Protein AF-A0A4U2ZQP0-F1 (afdb_monomer)

Foldseek 3Di:
DDPVVVVVCVVCVVVVVCCLLVVLLVVLLVVCVVPVDDLVVSLCSQLVSNLVVLVCCLVPVQCPDQANVNDPVNDDPPCPPPCVSNCSVVSVVVSVVCSVVSSVSSSVSSVNSNPD

Radius of gyration: 17.76 Å; Cα contacts (8 Å, |Δi|>4): 89; chains: 1; bounding box: 40×21×49 Å

Structure (mmCIF, N/CA/C/O backbone):
data_AF-A0A4U2ZQP0-F1
#
_entry.id   AF-A0A4U2ZQP0-F1
#
loop_
_atom_site.group_PDB
_atom_site.id
_atom_site.type_symbol
_atom_site.label_atom_id
_atom_site.label_alt_id
_atom_site.label_comp_id
_atom_site.label_asym_id
_atom_site.label_entity_id
_atom_site.label_seq_id
_atom_site.pdbx_PDB_ins_code
_atom_site.Cartn_x
_atom_site.Cartn_y
_atom_site.Cartn_z
_atom_site.occupancy
_atom_site.B_iso_or_equiv
_atom_site.auth_seq_id
_atom_site.auth_comp_id
_atom_site.auth_asym_id
_atom_site.auth_atom_id
_atom_site.pdbx_PDB_model_num
ATOM 1 N N . LYS A 1 1 ? 2.374 1.293 24.491 1.00 74.50 1 LYS A N 1
ATOM 2 C CA . 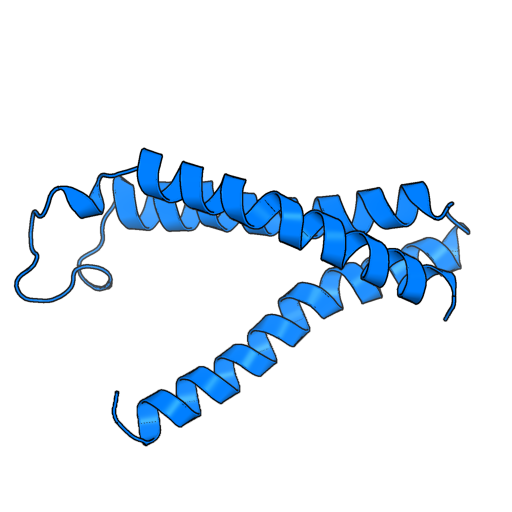LYS A 1 1 ? 3.010 0.094 23.900 1.00 74.50 1 LYS A CA 1
ATOM 3 C C . LYS A 1 1 ? 4.184 -0.347 24.763 1.00 74.50 1 LYS A C 1
ATOM 5 O O . LYS A 1 1 ? 5.067 0.479 25.003 1.00 74.50 1 LYS A O 1
ATOM 10 N N . SER A 1 2 ? 4.190 -1.594 25.226 1.00 92.69 2 SER A N 1
ATOM 11 C CA . SER A 1 2 ? 5.317 -2.206 25.937 1.00 92.69 2 SER A CA 1
ATOM 12 C C . SER A 1 2 ? 6.561 -2.287 25.038 1.00 92.69 2 SER A C 1
ATOM 14 O O . SER A 1 2 ? 6.477 -2.144 23.815 1.00 92.69 2 SER A O 1
ATOM 16 N N . ILE A 1 3 ? 7.739 -2.519 25.626 1.00 93.94 3 ILE A N 1
ATOM 17 C CA . ILE A 1 3 ? 8.982 -2.718 24.857 1.00 93.94 3 ILE A CA 1
ATOM 18 C C . ILE A 1 3 ? 8.832 -3.902 2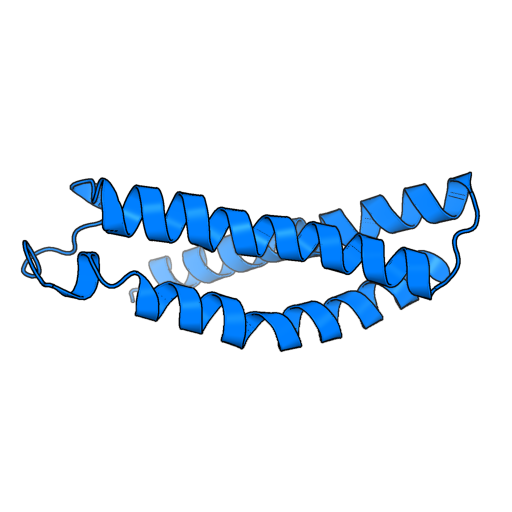3.888 1.00 93.94 3 ILE A C 1
ATOM 20 O O . ILE A 1 3 ? 9.304 -3.830 22.753 1.00 93.94 3 ILE A O 1
ATOM 24 N N . ASN A 1 4 ? 8.135 -4.960 24.308 1.00 94.19 4 ASN A N 1
ATOM 25 C CA . ASN A 1 4 ? 7.941 -6.156 23.495 1.00 94.19 4 ASN A CA 1
ATOM 26 C C . ASN A 1 4 ? 7.034 -5.887 22.283 1.00 94.19 4 ASN A C 1
ATOM 28 O O . ASN A 1 4 ? 7.386 -6.243 21.163 1.00 94.19 4 ASN A O 1
ATOM 32 N N . GLU A 1 5 ? 5.932 -5.157 22.478 1.00 91.50 5 GLU A N 1
ATOM 33 C CA . GLU A 1 5 ? 5.024 -4.758 21.390 1.00 91.50 5 GLU A CA 1
ATOM 34 C C . GLU A 1 5 ? 5.718 -3.864 20.355 1.00 91.50 5 GLU A C 1
ATOM 36 O O . GLU A 1 5 ? 5.464 -3.977 19.155 1.00 91.50 5 GLU A O 1
ATOM 41 N N . LYS A 1 6 ? 6.617 -2.973 20.801 1.00 92.69 6 LYS A N 1
ATOM 42 C CA . LYS A 1 6 ? 7.413 -2.128 19.897 1.00 92.69 6 LYS A CA 1
ATOM 43 C C . LYS A 1 6 ? 8.349 -2.971 19.031 1.00 92.69 6 LYS A C 1
ATOM 45 O O . LYS A 1 6 ? 8.376 -2.774 17.820 1.00 92.69 6 LYS A O 1
ATOM 50 N N . LYS A 1 7 ? 9.068 -3.926 19.635 1.00 93.06 7 LYS A N 1
ATOM 51 C CA . LYS A 1 7 ? 9.953 -4.853 18.908 1.00 93.06 7 LYS A CA 1
ATOM 52 C C . LYS A 1 7 ? 9.175 -5.699 17.899 1.00 93.06 7 LYS A C 1
ATOM 54 O O . LYS A 1 7 ? 9.584 -5.792 16.749 1.00 93.06 7 LYS A O 1
ATOM 59 N N . GLN A 1 8 ? 8.030 -6.251 18.299 1.00 93.31 8 GLN A N 1
ATOM 60 C CA . GLN A 1 8 ? 7.166 -7.020 17.400 1.00 93.31 8 GLN A CA 1
ATOM 61 C C . GLN A 1 8 ? 6.669 -6.168 16.230 1.00 93.31 8 GLN A C 1
ATOM 63 O O . GLN A 1 8 ? 6.843 -6.564 15.082 1.00 93.31 8 GLN A O 1
ATOM 68 N N . THR A 1 9 ? 6.130 -4.974 16.503 1.00 93.25 9 THR A N 1
ATOM 69 C CA . THR A 1 9 ? 5.675 -4.048 15.448 1.00 93.25 9 THR A CA 1
ATOM 70 C C . THR A 1 9 ? 6.799 -3.759 14.452 1.00 93.25 9 THR A C 1
ATOM 72 O O . THR A 1 9 ? 6.566 -3.748 13.248 1.00 93.25 9 THR A O 1
ATOM 75 N N . PHE A 1 10 ? 8.024 -3.559 14.944 1.00 94.19 10 PHE A N 1
ATOM 76 C CA . PHE A 1 10 ? 9.187 -3.299 14.103 1.00 94.19 10 PHE A CA 1
ATOM 77 C C . PHE A 1 10 ? 9.539 -4.490 13.201 1.00 94.19 10 PHE A C 1
ATOM 79 O O . PHE A 1 10 ? 9.650 -4.320 11.989 1.00 94.19 10 PHE A O 1
ATOM 86 N N . TYR A 1 11 ? 9.660 -5.699 13.759 1.00 94.62 11 TYR A N 1
ATOM 87 C CA . TYR A 1 11 ? 10.008 -6.889 12.974 1.00 94.62 11 TYR A CA 1
ATOM 88 C C . TYR A 1 11 ? 8.938 -7.244 11.941 1.00 94.62 11 TYR A C 1
ATOM 90 O O . TYR A 1 11 ? 9.264 -7.460 10.774 1.00 94.62 11 TYR A O 1
ATOM 98 N N . PHE A 1 12 ? 7.664 -7.248 12.344 1.00 94.94 12 PHE A N 1
ATOM 99 C CA . PHE A 1 12 ? 6.565 -7.492 11.412 1.00 94.94 12 PHE A CA 1
ATOM 100 C C . PHE A 1 12 ? 6.490 -6.408 10.343 1.00 94.94 12 PHE A C 1
ATOM 102 O O . PHE A 1 12 ? 6.307 -6.731 9.174 1.00 94.94 12 PHE A O 1
ATOM 109 N N . GLY A 1 13 ? 6.701 -5.144 10.718 1.00 94.69 13 GLY A N 1
ATOM 110 C CA . GLY A 1 13 ? 6.737 -4.029 9.780 1.00 94.69 13 GLY A CA 1
ATOM 111 C C . GLY A 1 13 ? 7.813 -4.200 8.710 1.00 94.69 13 GLY A C 1
ATOM 112 O O . GLY A 1 13 ? 7.524 -3.993 7.536 1.00 94.69 13 GLY A O 1
ATOM 113 N N . ILE A 1 14 ? 9.027 -4.622 9.075 1.00 96.56 14 ILE A N 1
ATOM 114 C CA . ILE A 1 14 ? 10.099 -4.871 8.097 1.00 96.56 14 ILE A CA 1
ATOM 115 C C . ILE A 1 14 ? 9.699 -5.977 7.121 1.00 96.56 14 ILE A C 1
ATOM 117 O O . ILE A 1 14 ? 9.739 -5.760 5.913 1.00 96.56 14 ILE A O 1
ATOM 121 N N . ILE A 1 15 ? 9.292 -7.141 7.633 1.00 97.19 15 ILE A N 1
ATOM 122 C CA . ILE A 1 15 ? 8.941 -8.297 6.795 1.00 97.19 15 IL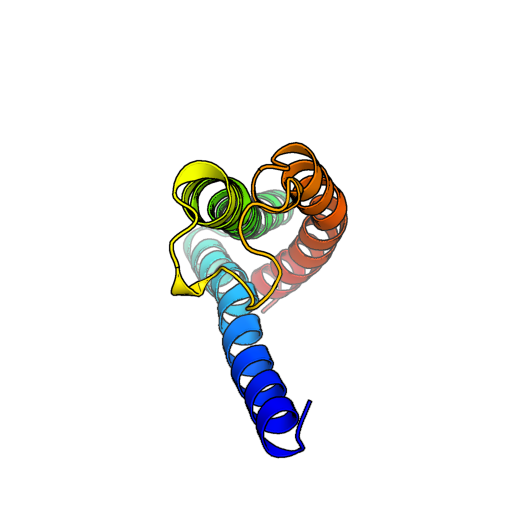E A CA 1
ATOM 123 C C . ILE A 1 15 ? 7.785 -7.940 5.856 1.00 97.19 15 ILE A C 1
ATOM 125 O O . ILE A 1 15 ? 7.851 -8.199 4.656 1.00 97.19 15 ILE A O 1
ATOM 129 N N . TYR A 1 16 ? 6.756 -7.288 6.393 1.00 95.56 16 TYR A N 1
ATOM 130 C CA . TYR A 1 16 ? 5.612 -6.818 5.627 1.00 95.56 16 TYR A CA 1
ATOM 131 C C . TYR A 1 16 ? 6.023 -5.864 4.498 1.00 95.56 16 TYR A C 1
ATOM 133 O O . TYR A 1 16 ? 5.626 -6.078 3.357 1.00 95.56 16 TYR A O 1
ATOM 141 N N . ASN A 1 17 ? 6.854 -4.853 4.778 1.00 95.50 17 ASN A N 1
ATOM 142 C CA . ASN A 1 17 ? 7.278 -3.889 3.757 1.00 95.50 17 ASN A CA 1
ATOM 143 C C . ASN A 1 17 ? 8.194 -4.519 2.696 1.00 95.50 17 ASN A C 1
ATOM 145 O O . ASN A 1 17 ? 8.102 -4.152 1.525 1.00 95.50 17 ASN A O 1
ATOM 149 N N . ILE A 1 18 ? 9.035 -5.491 3.074 1.00 97.38 18 ILE A N 1
ATOM 150 C CA . ILE A 1 18 ? 9.831 -6.271 2.114 1.00 97.38 18 ILE A CA 1
ATOM 151 C C . ILE A 1 18 ? 8.909 -7.007 1.144 1.00 97.38 18 ILE A C 1
ATOM 153 O O . ILE A 1 18 ? 9.143 -6.968 -0.057 1.00 97.38 18 ILE A O 1
ATOM 157 N N . ILE A 1 19 ? 7.847 -7.648 1.633 1.00 96.75 19 ILE A N 1
ATOM 158 C CA . ILE A 1 19 ? 6.896 -8.351 0.765 1.00 96.75 19 ILE A CA 1
ATOM 159 C C . ILE A 1 19 ? 6.111 -7.348 -0.088 1.00 96.75 19 ILE A C 1
ATOM 161 O O . ILE A 1 19 ? 6.016 -7.527 -1.303 1.00 96.75 19 ILE A O 1
ATOM 165 N N . LEU A 1 20 ? 5.596 -6.279 0.526 1.00 96.56 20 LEU A N 1
ATOM 166 C CA . LEU A 1 20 ? 4.760 -5.274 -0.131 1.00 96.56 20 LEU A CA 1
ATOM 167 C C . LEU A 1 20 ? 5.470 -4.600 -1.310 1.00 96.56 20 LEU A C 1
ATOM 169 O O . LEU A 1 20 ? 4.867 -4.452 -2.369 1.00 96.56 20 LEU A O 1
ATOM 173 N N . PHE A 1 21 ? 6.739 -4.214 -1.150 1.00 97.69 21 PHE A N 1
ATOM 174 C CA . PHE A 1 21 ? 7.492 -3.517 -2.200 1.00 97.69 21 PHE A CA 1
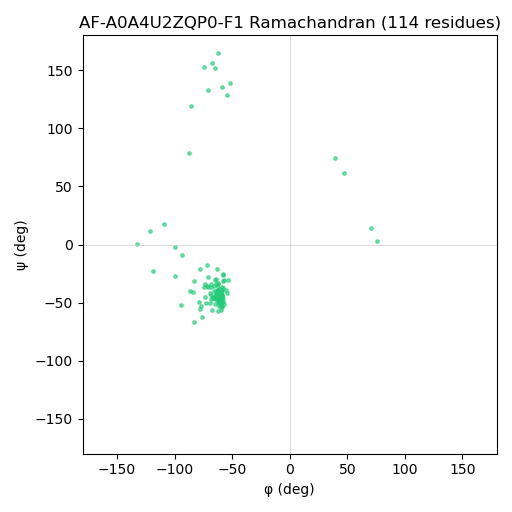ATOM 175 C C . PHE A 1 21 ? 8.422 -4.432 -3.001 1.00 97.69 21 PHE A C 1
ATOM 177 O O . PHE A 1 21 ? 8.676 -4.176 -4.176 1.00 97.69 21 PHE A O 1
ATOM 184 N N . GLY A 1 22 ? 8.892 -5.530 -2.410 1.00 98.00 22 GLY A N 1
ATOM 185 C CA . GLY A 1 22 ? 9.698 -6.530 -3.107 1.00 98.00 22 GLY A CA 1
ATOM 186 C C . GLY A 1 22 ? 8.899 -7.294 -4.159 1.00 98.00 22 GLY A C 1
ATOM 187 O O . GLY A 1 22 ? 9.422 -7.557 -5.236 1.00 98.00 22 GLY A O 1
ATOM 188 N N . THR A 1 23 ? 7.619 -7.586 -3.906 1.00 98.19 23 THR A N 1
ATOM 189 C CA . THR A 1 23 ? 6.749 -8.277 -4.876 1.00 98.19 23 THR A CA 1
ATOM 190 C C . THR A 1 23 ? 6.605 -7.511 -6.200 1.00 98.19 23 THR A C 1
ATOM 192 O O . THR A 1 23 ? 6.941 -8.082 -7.241 1.00 98.19 23 THR A O 1
ATOM 195 N N . PRO A 1 24 ? 6.156 -6.237 -6.226 1.00 98.25 24 PRO A N 1
ATOM 196 C CA . PRO A 1 24 ? 6.075 -5.474 -7.471 1.00 98.25 24 PRO A CA 1
ATOM 197 C C . PRO A 1 24 ? 7.441 -5.270 -8.130 1.00 98.25 24 PRO A C 1
ATOM 199 O O . PRO A 1 24 ? 7.515 -5.300 -9.358 1.00 98.25 24 PRO A O 1
ATOM 202 N N . LEU A 1 25 ? 8.517 -5.116 -7.349 1.00 98.56 25 LEU A N 1
ATOM 203 C CA . LEU A 1 25 ? 9.876 -4.990 -7.878 1.00 98.56 25 LEU A CA 1
ATOM 204 C C . LEU A 1 25 ? 10.307 -6.248 -8.642 1.00 98.56 25 LEU A C 1
ATOM 206 O O . LEU A 1 25 ? 10.621 -6.170 -9.826 1.00 98.56 25 LEU A O 1
ATOM 210 N N . VAL A 1 26 ? 10.277 -7.409 -7.982 1.00 98.44 26 VAL A N 1
ATOM 211 C CA . VAL A 1 26 ? 10.707 -8.690 -8.562 1.00 98.44 26 VAL A CA 1
ATOM 212 C C . VAL A 1 26 ? 9.810 -9.088 -9.733 1.00 98.44 26 VAL A C 1
ATOM 214 O O . VAL A 1 26 ? 10.311 -9.501 -10.774 1.00 98.44 26 VAL A O 1
ATOM 217 N N . SER A 1 27 ? 8.493 -8.915 -9.597 1.00 98.19 27 SER A N 1
ATOM 218 C CA . SER A 1 27 ? 7.538 -9.222 -10.667 1.00 98.19 27 SER A CA 1
ATOM 219 C C . SER A 1 27 ? 7.813 -8.395 -11.930 1.00 98.19 27 SER A C 1
ATOM 221 O O . SER A 1 27 ? 7.888 -8.933 -13.034 1.00 98.19 27 SER A O 1
ATOM 223 N N . THR A 1 28 ? 8.044 -7.088 -11.771 1.00 98.44 28 THR A N 1
ATOM 224 C CA . THR A 1 28 ? 8.331 -6.184 -12.898 1.00 98.44 28 THR A CA 1
ATOM 225 C C . THR A 1 28 ? 9.710 -6.431 -13.500 1.00 98.44 28 THR A C 1
ATOM 227 O O . THR A 1 28 ? 9.853 -6.378 -14.718 1.00 98.44 28 THR A O 1
ATOM 230 N N . TYR A 1 29 ? 10.708 -6.750 -12.675 1.00 98.38 29 TYR A N 1
ATOM 231 C CA . TYR A 1 29 ? 12.045 -7.135 -13.128 1.00 98.38 29 TYR A CA 1
ATOM 232 C C . TYR A 1 29 ? 11.996 -8.374 -14.035 1.00 98.38 29 TYR A C 1
ATOM 234 O O . TYR A 1 29 ? 12.509 -8.350 -15.153 1.00 98.38 29 TYR A O 1
ATOM 242 N N . ILE A 1 30 ? 11.298 -9.430 -13.600 1.00 98.06 30 ILE A N 1
ATOM 243 C CA . ILE A 1 30 ? 11.111 -10.651 -14.400 1.00 98.06 30 ILE A CA 1
ATOM 244 C C . ILE A 1 30 ? 10.392 -10.326 -15.718 1.00 98.06 30 ILE A C 1
ATOM 246 O O . ILE A 1 30 ? 10.813 -10.781 -16.782 1.00 98.06 30 ILE A O 1
ATOM 250 N N . LEU A 1 31 ? 9.337 -9.504 -15.666 1.00 97.44 31 LEU A N 1
ATOM 251 C CA . LEU A 1 31 ? 8.601 -9.074 -16.856 1.00 97.44 31 LEU A CA 1
ATOM 252 C C . LEU A 1 31 ? 9.500 -8.312 -17.846 1.00 97.44 31 LEU A C 1
ATOM 254 O O . LEU A 1 31 ? 9.470 -8.586 -19.048 1.00 97.44 31 LEU A O 1
ATOM 258 N N . HIS A 1 32 ? 10.336 -7.394 -17.354 1.00 97.31 32 HIS A N 1
ATOM 259 C CA . HIS A 1 32 ? 11.268 -6.637 -18.186 1.00 97.31 32 HIS A CA 1
ATOM 260 C C . HIS A 1 32 ? 12.346 -7.536 -18.808 1.00 97.31 32 HIS A C 1
ATOM 262 O O . HIS A 1 32 ? 12.638 -7.395 -19.995 1.00 97.31 32 HIS A O 1
ATOM 268 N N . HIS A 1 33 ? 12.879 -8.509 -18.069 1.00 95.25 33 HIS A N 1
ATOM 269 C CA . HIS A 1 33 ? 13.883 -9.437 -18.598 1.00 95.25 33 HIS A CA 1
ATOM 270 C C . HIS A 1 33 ? 13.367 -10.347 -19.716 1.00 95.25 33 HIS A C 1
ATOM 272 O O . HIS A 1 33 ? 14.139 -10.715 -20.600 1.00 95.25 33 HIS A O 1
ATOM 278 N N . HIS A 1 34 ? 12.080 -10.700 -19.706 1.00 94.00 34 HIS A N 1
ATOM 279 C CA . HIS A 1 34 ? 11.493 -11.546 -20.747 1.00 94.00 34 HIS A CA 1
ATOM 280 C C . HIS A 1 34 ? 11.077 -10.780 -22.008 1.00 94.00 34 HIS A C 1
ATOM 282 O O . HIS A 1 34 ? 11.118 -11.353 -23.095 1.00 94.00 34 HIS A O 1
ATOM 288 N N . GLY A 1 35 ? 10.663 -9.515 -21.884 1.00 90.44 35 GLY A N 1
ATOM 289 C CA . GLY A 1 35 ? 10.024 -8.785 -22.988 1.00 90.44 35 GLY A CA 1
ATOM 290 C C . GLY A 1 35 ? 10.548 -7.380 -23.266 1.00 90.44 35 GLY A C 1
ATOM 291 O O . GLY A 1 35 ? 10.025 -6.742 -24.171 1.00 90.44 35 GLY A O 1
ATOM 292 N N . LYS A 1 36 ? 11.544 -6.891 -22.510 1.00 92.44 36 LYS A N 1
ATOM 293 C CA . LYS A 1 36 ? 12.017 -5.493 -22.503 1.00 92.44 36 LYS A CA 1
ATOM 294 C C . LYS A 1 36 ? 10.871 -4.485 -22.611 1.00 92.44 36 LYS A C 1
ATOM 296 O O . LYS A 1 36 ? 10.662 -3.857 -23.644 1.00 92.44 36 LYS A O 1
ATOM 301 N N . ILE A 1 37 ? 10.151 -4.322 -21.508 1.00 96.56 37 ILE A N 1
ATOM 302 C CA . ILE A 1 37 ? 9.064 -3.344 -21.397 1.00 96.56 37 ILE A CA 1
ATOM 303 C C . ILE A 1 37 ? 9.600 -1.912 -21.279 1.00 96.56 37 ILE A C 1
ATOM 305 O O . ILE A 1 37 ? 10.690 -1.684 -20.746 1.00 96.56 37 ILE A O 1
ATOM 309 N N . LEU A 1 38 ? 8.813 -0.940 -21.728 1.00 97.56 38 LEU A N 1
ATOM 310 C CA . LEU A 1 38 ? 9.096 0.482 -21.550 1.00 97.56 38 LEU A CA 1
ATOM 311 C C . LEU A 1 38 ? 8.999 0.880 -20.069 1.00 97.56 38 LEU A C 1
ATOM 313 O O . LEU A 1 38 ? 8.260 0.280 -19.289 1.00 97.56 38 LEU A O 1
ATOM 317 N N . TYR A 1 39 ? 9.674 1.967 -19.684 1.00 97.94 39 TYR A N 1
ATOM 318 C CA . TYR A 1 39 ? 9.607 2.493 -18.313 1.00 97.94 39 TYR A CA 1
ATOM 319 C C . TYR A 1 39 ? 8.167 2.792 -17.861 1.00 97.94 39 TYR A C 1
ATOM 321 O O . TYR A 1 39 ? 7.794 2.496 -16.728 1.00 97.94 39 TYR A O 1
ATOM 329 N N . ILE A 1 40 ? 7.333 3.336 -18.756 1.00 98.38 40 ILE A N 1
ATOM 330 C CA . ILE A 1 40 ? 5.928 3.624 -18.442 1.00 98.38 40 ILE A CA 1
ATOM 331 C C . ILE A 1 40 ? 5.119 2.344 -18.189 1.00 98.38 40 ILE A C 1
ATOM 333 O O . ILE A 1 40 ? 4.269 2.327 -17.305 1.00 98.38 40 ILE A O 1
ATOM 337 N N . GLU A 1 41 ? 5.411 1.258 -18.906 1.00 98.31 41 GLU A N 1
ATOM 338 C CA . GLU A 1 41 ? 4.765 -0.042 -18.699 1.00 98.31 41 GLU A CA 1
ATOM 339 C C . GLU A 1 41 ? 5.204 -0.650 -17.365 1.00 98.31 41 GLU A C 1
ATOM 341 O O . GLU A 1 41 ? 4.366 -1.130 -16.603 1.00 98.31 41 GLU A O 1
ATOM 346 N N . ALA A 1 42 ? 6.495 -0.543 -17.032 1.00 98.50 42 ALA A N 1
ATOM 347 C CA . ALA A 1 42 ? 7.022 -0.943 -15.731 1.00 98.50 42 ALA A CA 1
ATOM 348 C C . ALA A 1 42 ? 6.368 -0.156 -14.582 1.00 98.50 42 ALA A C 1
ATOM 350 O O . ALA A 1 42 ? 5.977 -0.751 -13.581 1.00 98.50 42 ALA A O 1
ATOM 351 N N . TYR A 1 43 ? 6.189 1.160 -14.741 1.00 98.81 43 TYR A N 1
ATOM 352 C CA . TYR A 1 43 ? 5.489 2.010 -13.775 1.00 98.81 43 TYR A CA 1
ATOM 353 C C . TYR A 1 43 ? 4.026 1.605 -13.597 1.00 98.81 43 TYR A C 1
ATOM 355 O O . TYR A 1 43 ? 3.561 1.458 -12.469 1.00 98.81 43 TYR A O 1
ATOM 363 N N . LEU A 1 44 ? 3.292 1.402 -14.693 1.00 98.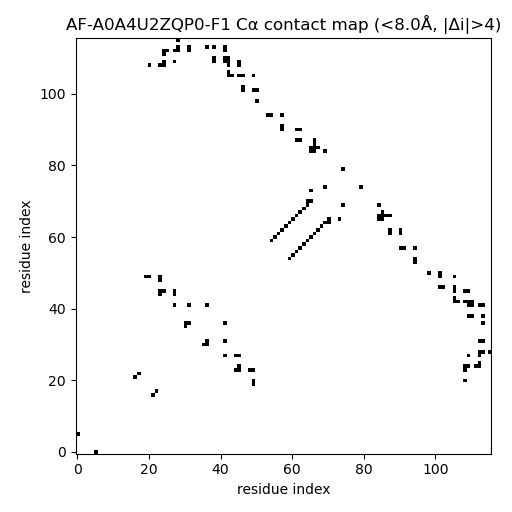75 44 LEU A N 1
ATOM 364 C CA . LEU A 1 44 ? 1.891 0.988 -14.619 1.00 98.75 44 LEU A CA 1
ATOM 365 C C . LEU A 1 44 ? 1.747 -0.401 -13.990 1.00 98.75 44 LEU A C 1
ATOM 367 O O . LEU A 1 44 ? 0.790 -0.639 -13.256 1.00 98.75 44 LEU A O 1
ATOM 371 N N . HIS A 1 45 ? 2.705 -1.297 -14.227 1.00 98.50 45 HIS A N 1
ATOM 372 C CA . HIS A 1 45 ? 2.723 -2.626 -13.630 1.00 98.50 45 HIS A CA 1
ATOM 373 C C . HIS A 1 45 ? 2.992 -2.582 -12.117 1.00 98.50 45 HIS A C 1
ATOM 375 O O . HIS A 1 45 ? 2.210 -3.141 -11.343 1.00 98.50 45 HIS A O 1
ATOM 381 N N . THR A 1 46 ? 4.034 -1.870 -11.664 1.00 98.69 46 THR A N 1
ATOM 382 C CA . THR A 1 46 ? 4.314 -1.707 -10.224 1.00 98.69 46 THR A CA 1
ATOM 383 C C . THR A 1 46 ? 3.168 -0.991 -9.515 1.00 98.69 46 THR A C 1
ATOM 385 O O . THR A 1 46 ? 2.718 -1.465 -8.469 1.00 98.69 46 THR A O 1
ATOM 388 N N . PHE A 1 47 ? 2.641 0.082 -10.115 1.00 98.81 47 PHE A N 1
ATOM 389 C CA . PHE A 1 47 ? 1.505 0.834 -9.591 1.00 98.81 47 PHE A CA 1
ATOM 390 C C . PHE A 1 47 ? 0.241 -0.021 -9.516 1.00 98.81 47 PHE A C 1
ATOM 392 O O . PHE A 1 47 ? -0.439 -0.019 -8.494 1.00 98.81 47 PHE A O 1
ATOM 399 N N . GLY A 1 48 ? -0.048 -0.810 -10.552 1.00 98.62 48 GLY A N 1
ATOM 400 C CA . GLY A 1 48 ? -1.181 -1.730 -10.572 1.00 98.62 48 GLY A CA 1
ATOM 401 C C . GLY A 1 48 ? -1.134 -2.739 -9.425 1.00 98.62 48 GLY A C 1
ATOM 402 O O . GLY A 1 48 ? -2.126 -2.905 -8.718 1.00 98.62 48 GLY A O 1
ATOM 403 N N . ILE A 1 49 ? 0.027 -3.354 -9.178 1.00 98.56 49 ILE A N 1
ATOM 404 C CA . ILE A 1 49 ? 0.204 -4.323 -8.084 1.00 98.56 49 ILE A CA 1
ATOM 405 C C . ILE A 1 49 ? -0.053 -3.671 -6.717 1.00 98.56 49 ILE A C 1
ATOM 407 O O . ILE A 1 49 ? -0.828 -4.205 -5.920 1.00 98.56 49 ILE A O 1
ATOM 411 N N . VAL A 1 50 ? 0.547 -2.509 -6.432 1.00 98.50 50 VAL A N 1
ATOM 412 C CA . VAL A 1 50 ? 0.335 -1.839 -5.133 1.00 98.50 50 VAL A CA 1
ATOM 413 C C . VAL A 1 50 ? -1.071 -1.249 -4.998 1.00 98.50 50 VAL A C 1
ATOM 415 O O . VAL A 1 50 ? -1.600 -1.181 -3.891 1.00 98.50 50 VAL A O 1
ATOM 418 N N . MET A 1 51 ? -1.722 -0.876 -6.103 1.00 98.56 51 MET A N 1
ATOM 419 C CA . MET A 1 51 ? -3.119 -0.442 -6.091 1.00 98.56 51 MET A CA 1
ATOM 420 C C . MET A 1 51 ? -4.083 -1.597 -5.837 1.00 98.56 51 MET A C 1
ATOM 422 O O . MET A 1 51 ? -5.058 -1.402 -5.119 1.00 98.56 51 MET A O 1
ATOM 426 N N . ILE A 1 52 ? -3.807 -2.802 -6.346 1.00 98.31 52 ILE A N 1
ATOM 427 C CA . ILE A 1 52 ? -4.564 -4.003 -5.963 1.00 98.31 52 ILE A CA 1
ATOM 428 C C . ILE A 1 52 ? -4.455 -4.216 -4.454 1.00 98.31 52 ILE A C 1
ATOM 430 O O . ILE A 1 52 ? -5.470 -4.445 -3.806 1.00 98.31 52 ILE A O 1
ATOM 434 N N . PHE A 1 53 ? -3.258 -4.074 -3.880 1.00 97.31 53 PHE A N 1
ATOM 435 C CA . PHE A 1 53 ? -3.083 -4.163 -2.432 1.00 97.31 53 PHE A CA 1
ATOM 436 C C . PHE A 1 53 ? -3.908 -3.098 -1.682 1.00 97.31 53 PHE A C 1
ATOM 438 O O . PHE A 1 53 ? -4.658 -3.441 -0.772 1.00 97.31 53 PHE A O 1
ATOM 445 N N . ASN A 1 54 ? -3.846 -1.832 -2.112 1.00 98.25 54 ASN A N 1
ATOM 446 C CA . ASN A 1 54 ? -4.638 -0.731 -1.542 1.00 98.25 54 ASN A CA 1
ATOM 447 C C . ASN A 1 54 ? -6.158 -0.984 -1.635 1.00 98.25 54 ASN A C 1
ATOM 449 O O . ASN A 1 54 ? -6.912 -0.646 -0.728 1.00 98.25 54 ASN A O 1
ATOM 453 N N . LEU A 1 55 ? -6.621 -1.602 -2.728 1.00 98.50 55 LEU A N 1
ATOM 454 C CA . LEU A 1 55 ? -8.026 -1.969 -2.915 1.00 98.50 55 LEU A CA 1
ATOM 455 C C . LEU A 1 55 ? -8.434 -3.174 -2.068 1.00 98.50 55 LEU A C 1
ATOM 457 O O . LEU A 1 55 ? -9.557 -3.200 -1.576 1.00 98.50 55 LEU A O 1
ATOM 461 N N . VAL A 1 56 ? -7.562 -4.167 -1.886 1.00 98.31 56 VAL A N 1
ATOM 462 C CA . VAL A 1 56 ? -7.826 -5.291 -0.976 1.00 98.31 56 VAL A CA 1
ATOM 463 C C . VAL A 1 56 ? -7.947 -4.782 0.456 1.00 98.31 56 VAL A C 1
ATOM 465 O O . VAL A 1 56 ? -8.888 -5.169 1.148 1.00 98.31 56 VAL A O 1
ATOM 468 N N . ASP A 1 57 ? -7.059 -3.882 0.877 1.00 97.56 57 ASP A N 1
ATOM 469 C CA . ASP A 1 57 ? -7.145 -3.237 2.186 1.00 97.56 57 ASP A CA 1
ATOM 470 C C . ASP A 1 57 ? -8.480 -2.491 2.332 1.00 97.56 57 ASP A C 1
ATOM 472 O O . ASP A 1 57 ? -9.274 -2.825 3.205 1.00 97.56 57 ASP A O 1
ATOM 476 N N . LEU A 1 58 ? -8.827 -1.610 1.389 1.00 98.69 58 LEU A N 1
ATOM 477 C CA . LEU A 1 58 ? -10.081 -0.854 1.441 1.00 98.69 58 LEU A CA 1
ATOM 478 C C . LEU A 1 58 ? -11.341 -1.739 1.399 1.00 98.69 58 LEU A C 1
ATOM 480 O O . LEU A 1 58 ? -12.274 -1.552 2.176 1.00 98.69 58 LEU A O 1
ATOM 484 N N . LEU A 1 59 ? -11.430 -2.668 0.448 1.00 98.62 59 LEU A N 1
ATOM 485 C CA . LEU A 1 59 ? -12.671 -3.398 0.175 1.00 98.62 59 LEU A CA 1
ATOM 486 C C . LEU A 1 59 ? -12.853 -4.594 1.109 1.00 98.62 59 LEU A C 1
ATOM 488 O O . LEU A 1 59 ? -13.965 -4.858 1.567 1.00 98.62 59 LEU A O 1
ATOM 492 N N . ILE A 1 60 ? -11.775 -5.331 1.374 1.00 98.50 60 ILE A N 1
ATOM 493 C CA . ILE A 1 60 ? -11.833 -6.578 2.138 1.00 98.50 60 ILE A CA 1
ATOM 494 C C . ILE A 1 60 ? -11.547 -6.307 3.608 1.00 98.50 60 ILE A C 1
ATOM 496 O O . ILE A 1 60 ? -12.329 -6.705 4.467 1.00 98.50 60 ILE A O 1
ATOM 500 N N . ILE A 1 61 ? -10.446 -5.631 3.919 1.00 97.94 61 ILE A N 1
ATOM 501 C CA . ILE A 1 61 ? -10.055 -5.429 5.313 1.00 97.94 61 ILE A CA 1
ATOM 502 C C . ILE A 1 61 ? -10.941 -4.350 5.942 1.00 97.94 61 ILE A C 1
ATOM 504 O O . ILE A 1 61 ? -11.732 -4.639 6.839 1.00 97.94 61 ILE A O 1
ATOM 508 N N . ASP A 1 62 ? -10.891 -3.134 5.424 1.00 97.75 62 ASP A N 1
ATOM 509 C CA . ASP A 1 62 ? -11.586 -1.975 5.968 1.00 97.75 62 ASP A CA 1
ATOM 510 C C . ASP A 1 62 ? -13.106 -2.090 5.836 1.00 97.75 62 ASP A C 1
ATOM 512 O O . ASP A 1 62 ? -13.843 -2.023 6.820 1.00 97.75 62 ASP A O 1
ATOM 516 N N . TRP A 1 63 ? -13.621 -2.285 4.625 1.00 98.44 63 TRP A N 1
ATOM 517 C CA . TRP A 1 63 ? -15.066 -2.269 4.417 1.00 98.44 63 TRP A CA 1
ATOM 518 C C . TRP A 1 63 ? -15.745 -3.568 4.825 1.00 98.44 63 TRP A C 1
ATOM 520 O O . TRP A 1 63 ? -16.736 -3.521 5.550 1.00 98.44 63 TRP A O 1
ATOM 530 N N . LEU A 1 64 ? -15.249 -4.726 4.388 1.00 98.44 64 LEU A N 1
ATOM 531 C CA . LEU A 1 64 ? -15.902 -5.996 4.702 1.00 98.44 64 LEU A CA 1
ATOM 532 C C . LEU A 1 64 ? -15.625 -6.442 6.147 1.00 98.44 64 LEU A C 1
ATOM 534 O O . LEU A 1 64 ? -16.570 -6.722 6.885 1.00 98.44 64 LEU A O 1
ATOM 538 N N . ILE A 1 65 ? -14.364 -6.507 6.582 1.00 98.06 65 ILE A N 1
ATOM 539 C CA . ILE A 1 65 ? -14.042 -7.022 7.921 1.00 98.06 65 ILE A CA 1
ATOM 540 C C . ILE A 1 65 ? -14.324 -5.973 8.999 1.00 98.06 65 ILE A C 1
ATOM 542 O O . ILE A 1 65 ? -15.092 -6.263 9.918 1.00 98.06 65 ILE A O 1
ATOM 546 N N . PHE A 1 66 ? -13.747 -4.770 8.914 1.00 96.69 66 PHE A N 1
ATOM 547 C CA . PHE A 1 66 ? -13.916 -3.755 9.958 1.00 96.69 66 PHE A CA 1
ATOM 548 C C . PHE A 1 66 ? -15.319 -3.146 9.946 1.00 96.69 66 PHE A C 1
ATOM 550 O O . PHE A 1 66 ? -15.973 -3.144 10.993 1.00 96.69 66 PHE A O 1
ATOM 557 N N . CYS A 1 67 ? -15.816 -2.689 8.791 1.00 97.62 67 CYS A N 1
ATOM 558 C CA . CYS A 1 67 ? -17.088 -1.973 8.723 1.00 97.62 67 CYS A CA 1
ATOM 559 C C . CYS A 1 67 ? -18.330 -2.839 8.579 1.00 97.62 67 CYS A C 1
ATOM 561 O O . CYS A 1 67 ? -19.345 -2.540 9.206 1.00 97.62 67 CYS A O 1
ATOM 563 N N . TRP A 1 68 ? -18.320 -3.903 7.789 1.00 97.94 68 TRP A N 1
ATOM 564 C CA . TRP A 1 68 ? -19.523 -4.707 7.611 1.00 97.94 68 TRP A CA 1
ATOM 565 C C . TRP A 1 68 ? -19.659 -5.713 8.747 1.00 97.94 68 TRP A C 1
ATOM 567 O O . TRP A 1 68 ? -20.589 -5.602 9.551 1.00 97.94 68 TRP A O 1
ATOM 577 N N . ILE A 1 69 ? -18.743 -6.679 8.817 1.00 97.81 69 ILE A N 1
ATOM 578 C CA . ILE A 1 69 ? -18.828 -7.823 9.731 1.00 97.81 69 ILE A CA 1
ATOM 579 C C . ILE A 1 69 ? -18.536 -7.385 11.170 1.00 97.81 69 ILE A C 1
ATOM 581 O O . ILE A 1 69 ? -19.269 -7.762 12.081 1.00 97.81 69 ILE A O 1
ATOM 585 N N . THR A 1 70 ? -17.489 -6.581 11.370 1.00 97.31 70 THR A N 1
ATOM 586 C CA . THR A 1 70 ? -16.997 -6.114 12.678 1.00 97.31 70 THR A CA 1
ATOM 587 C C . THR A 1 70 ? -16.882 -7.259 13.703 1.00 97.31 70 THR A C 1
ATOM 589 O O . THR A 1 70 ? -17.579 -7.262 14.723 1.00 97.31 70 THR A O 1
ATOM 592 N N . PRO A 1 71 ? -16.042 -8.283 13.450 1.00 96.88 71 PRO A N 1
ATOM 593 C CA . PRO A 1 71 ? -15.920 -9.419 14.358 1.00 96.88 71 PRO A CA 1
ATOM 594 C C . PRO A 1 71 ? -15.353 -8.992 15.721 1.00 96.88 71 PRO A C 1
ATOM 596 O O . PRO A 1 71 ? -14.553 -8.068 15.824 1.00 96.88 71 PRO A O 1
ATOM 599 N N . ARG A 1 72 ? -15.705 -9.709 16.794 1.00 95.75 72 ARG A N 1
ATOM 600 C CA . ARG A 1 72 ? -15.349 -9.318 18.173 1.00 95.75 72 ARG A CA 1
ATOM 601 C C . ARG A 1 72 ? -13.850 -9.061 18.398 1.00 95.75 72 ARG A C 1
ATOM 603 O O . ARG A 1 72 ? -13.512 -8.231 19.227 1.00 95.75 72 ARG A O 1
ATOM 610 N N . PHE A 1 73 ? -12.958 -9.742 17.677 1.00 95.38 73 PHE A N 1
ATOM 611 C CA . PHE A 1 73 ? -11.509 -9.571 17.847 1.00 95.38 73 PHE A CA 1
ATOM 612 C C . PHE A 1 73 ? -10.962 -8.237 17.307 1.00 95.38 73 PHE A C 1
ATOM 614 O O . PHE A 1 73 ? -9.855 -7.866 17.684 1.00 95.38 73 PHE A O 1
ATOM 621 N N . VAL A 1 74 ? -11.704 -7.521 16.448 1.00 95.12 74 VAL A N 1
ATOM 622 C CA . VAL A 1 74 ? -11.320 -6.168 15.994 1.00 95.12 74 VAL A CA 1
ATOM 623 C C . VAL A 1 74 ? -11.936 -5.055 16.844 1.00 95.12 74 VAL A C 1
ATOM 625 O O . VAL A 1 74 ? -11.582 -3.891 16.672 1.00 95.12 74 VAL A O 1
ATOM 628 N N . VAL A 1 75 ? -12.858 -5.393 17.751 1.00 96.94 75 VAL A N 1
ATOM 629 C CA . VAL A 1 75 ? -13.510 -4.424 18.636 1.00 96.94 75 VAL A CA 1
ATOM 630 C C . VAL A 1 75 ? -12.642 -4.216 19.868 1.00 96.94 75 VAL A C 1
ATOM 632 O O . VAL A 1 75 ? -12.377 -5.143 20.633 1.00 96.94 75 VAL A O 1
ATOM 635 N N . ILE A 1 76 ? -12.203 -2.979 20.064 1.00 95.00 76 ILE A N 1
ATOM 636 C CA . ILE A 1 76 ? -11.416 -2.584 21.228 1.00 95.00 76 ILE A CA 1
ATOM 637 C C . ILE A 1 76 ? -12.336 -2.583 22.461 1.00 95.00 76 ILE A C 1
ATOM 639 O O . ILE A 1 76 ? -13.431 -2.014 22.388 1.00 95.00 76 ILE A O 1
ATOM 643 N N . PRO A 1 77 ? -11.922 -3.174 23.598 1.00 95.31 77 PRO A N 1
ATOM 644 C CA . PRO A 1 77 ? -12.715 -3.137 24.821 1.00 95.31 77 PRO A CA 1
ATOM 645 C C . PRO A 1 77 ? -13.136 -1.712 25.190 1.00 95.31 77 PRO A C 1
ATOM 647 O O . PRO A 1 77 ? -12.333 -0.784 25.082 1.00 95.31 77 PRO A O 1
ATOM 650 N N . SER A 1 78 ? -14.380 -1.551 25.644 1.00 96.06 78 SER A N 1
ATOM 651 C CA . SER A 1 78 ? -14.980 -0.250 25.997 1.00 96.06 78 SER A CA 1
ATOM 652 C C . SER A 1 78 ? -15.289 0.680 24.813 1.00 96.06 78 SER A C 1
ATOM 654 O O . SER A 1 78 ? -15.552 1.864 25.017 1.00 96.06 78 SER A O 1
ATOM 656 N N . THR A 1 79 ? -15.279 0.169 23.579 1.00 96.81 79 THR A N 1
ATOM 657 C CA . THR A 1 79 ? -15.698 0.913 22.373 1.00 96.81 79 THR A CA 1
ATOM 658 C C . THR A 1 79 ? -16.856 0.238 21.632 1.00 96.81 79 THR A C 1
ATOM 660 O O . THR A 1 79 ? -17.192 0.599 20.505 1.00 96.81 79 THR A O 1
ATOM 663 N N . GLU A 1 80 ? -17.484 -0.758 22.247 1.00 96.75 80 GLU A N 1
ATOM 664 C CA . GLU A 1 80 ? -18.533 -1.567 21.644 1.00 96.75 80 GLU A CA 1
ATOM 665 C C . GLU A 1 80 ? -19.673 -0.680 21.106 1.00 96.75 80 GLU A C 1
ATOM 667 O O . GLU A 1 80 ? -20.191 0.200 21.790 1.00 96.75 80 GLU A O 1
ATOM 672 N N . GLY A 1 81 ? -20.056 -0.885 19.843 1.00 93.44 81 GLY A N 1
ATOM 673 C CA . GLY A 1 81 ? -21.138 -0.127 19.204 1.00 93.44 81 GLY A CA 1
ATOM 674 C C . GLY A 1 81 ? -20.790 1.311 18.791 1.00 93.44 81 GLY A C 1
ATOM 675 O O . GLY A 1 81 ? -21.661 2.014 18.274 1.00 93.44 81 GLY A O 1
ATOM 676 N N . MET A 1 82 ? -19.542 1.768 18.960 1.00 96.69 82 MET A N 1
ATOM 677 C CA . MET A 1 82 ? -19.132 3.089 18.477 1.00 96.69 82 MET A CA 1
ATOM 678 C C . MET A 1 82 ? -19.322 3.220 16.959 1.00 96.69 82 MET A C 1
ATOM 680 O O . MET A 1 82 ? -18.913 2.362 16.178 1.00 96.69 82 MET A O 1
ATOM 684 N N . LYS A 1 83 ? -19.883 4.358 16.525 1.00 95.19 83 LYS A N 1
ATOM 685 C CA . LYS A 1 83 ? -20.160 4.642 15.103 1.00 95.19 83 LYS A CA 1
ATOM 686 C C . LYS A 1 83 ? -18.914 4.589 14.214 1.00 95.19 83 LYS A C 1
ATOM 688 O O . LYS A 1 83 ? -19.049 4.307 13.029 1.00 95.19 83 LYS A O 1
ATOM 693 N N . GLY A 1 84 ? -17.728 4.825 14.783 1.00 94.69 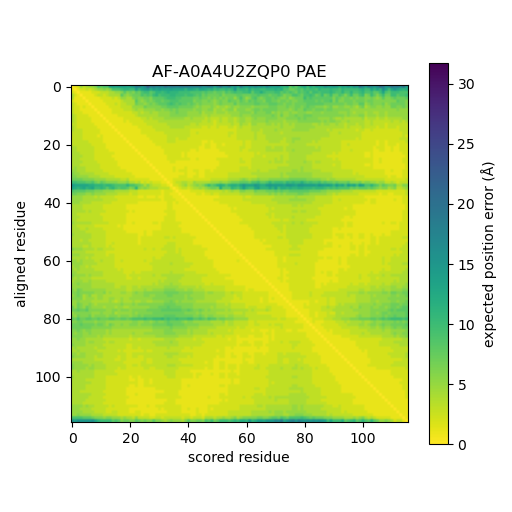84 GLY A N 1
ATOM 694 C CA . GLY A 1 84 ? -16.454 4.772 14.062 1.00 94.69 84 GLY A CA 1
ATOM 695 C C . GLY A 1 84 ? -16.199 3.430 13.377 1.00 94.69 84 GLY A C 1
ATOM 696 O O . GLY A 1 84 ? -15.649 3.413 12.285 1.00 94.69 84 GLY A O 1
ATOM 697 N N . TYR A 1 85 ? -16.702 2.321 13.934 1.00 96.38 85 TYR A N 1
ATOM 698 C CA . TYR A 1 85 ? -16.591 1.015 13.282 1.00 96.38 85 TYR A CA 1
ATOM 699 C C . TYR A 1 85 ? -17.332 0.941 11.950 1.00 96.38 85 TYR A C 1
ATOM 701 O O . TYR A 1 85 ? -17.015 0.077 11.155 1.00 96.38 85 TYR A O 1
ATOM 709 N N . LYS A 1 86 ? -18.310 1.815 11.683 1.00 96.94 86 LYS A N 1
ATOM 710 C CA . LYS A 1 86 ? -19.118 1.812 10.453 1.00 96.94 86 LYS A CA 1
ATOM 711 C C . LYS A 1 86 ? -18.790 2.992 9.527 1.00 96.94 86 LYS A C 1
ATOM 713 O O . LYS A 1 86 ? -19.595 3.321 8.656 1.00 96.94 86 LYS A O 1
ATOM 718 N N . ASP A 1 87 ? -17.644 3.652 9.707 1.00 97.56 87 ASP A N 1
ATOM 719 C CA . ASP A 1 87 ? -17.255 4.808 8.893 1.00 97.56 87 ASP A CA 1
ATOM 720 C C . ASP A 1 87 ? -16.498 4.403 7.614 1.00 97.56 87 ASP A C 1
ATOM 722 O O . ASP A 1 87 ? -15.281 4.533 7.493 1.00 97.56 87 ASP A O 1
ATOM 726 N N . TYR A 1 88 ? -17.248 3.962 6.602 1.00 98.19 88 TYR A N 1
ATOM 727 C CA . TYR A 1 88 ? -16.706 3.616 5.280 1.00 98.19 88 TYR A CA 1
ATOM 728 C C . TYR A 1 88 ? -15.972 4.787 4.603 1.00 98.19 88 TYR A C 1
ATOM 730 O O . TYR A 1 88 ? -15.026 4.579 3.837 1.00 98.19 88 TYR A O 1
ATOM 738 N N . LYS A 1 89 ? -16.408 6.029 4.863 1.00 98.19 89 LYS A N 1
ATOM 739 C CA . LYS A 1 89 ? -15.846 7.231 4.228 1.00 98.19 89 LYS A CA 1
ATOM 740 C C . LYS A 1 89 ? -14.473 7.563 4.790 1.00 98.19 89 LYS A C 1
ATOM 742 O O . LYS A 1 89 ? -13.633 8.058 4.040 1.00 98.19 89 LYS A O 1
ATOM 747 N N . PHE A 1 90 ? -14.246 7.306 6.075 1.00 97.44 90 PHE A N 1
ATOM 748 C CA . PHE A 1 90 ? -12.933 7.448 6.693 1.00 97.44 90 PHE A CA 1
ATOM 749 C C . PHE A 1 90 ? -11.889 6.583 5.976 1.00 97.44 90 PHE A C 1
ATOM 751 O O . PHE A 1 90 ? -10.884 7.114 5.501 1.00 97.44 90 PHE A O 1
ATOM 758 N N . HIS A 1 91 ? -12.182 5.296 5.790 1.00 97.88 91 HIS A N 1
ATOM 759 C CA . HIS A 1 91 ? -11.287 4.363 5.102 1.00 97.88 91 HIS A CA 1
ATOM 760 C C . HIS A 1 91 ? -11.066 4.731 3.630 1.00 97.88 91 HIS A C 1
ATOM 762 O O . HIS A 1 91 ? -9.928 4.784 3.167 1.00 97.88 91 HIS A O 1
ATOM 768 N N . LEU A 1 92 ? -12.126 5.128 2.913 1.00 98.56 92 LEU A N 1
ATOM 769 C CA . LEU A 1 92 ? -11.998 5.599 1.530 1.00 98.56 92 LEU A CA 1
ATOM 770 C C . LEU A 1 92 ? -11.067 6.812 1.409 1.00 98.56 92 LEU A C 1
ATOM 772 O O . LEU A 1 92 ? -10.231 6.872 0.510 1.00 98.56 92 LEU A O 1
ATOM 776 N N . ARG A 1 93 ? -11.198 7.786 2.318 1.00 98.38 93 ARG A N 1
ATOM 777 C CA . ARG A 1 93 ? -10.309 8.956 2.356 1.00 98.38 93 ARG A CA 1
ATOM 778 C C . ARG A 1 93 ? -8.867 8.545 2.632 1.00 98.38 93 ARG A C 1
ATOM 780 O O . ARG A 1 93 ? -7.975 9.109 2.008 1.00 98.38 93 ARG A O 1
ATOM 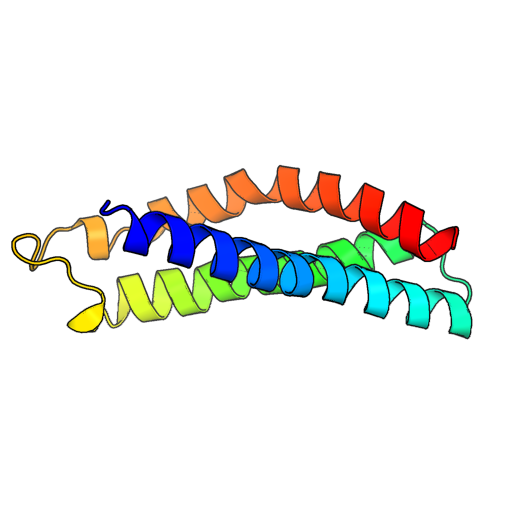787 N N . GLY A 1 94 ? -8.651 7.570 3.515 1.00 97.62 94 GLY A N 1
ATOM 788 C CA . GLY A 1 94 ? -7.335 6.989 3.783 1.00 97.62 94 GLY A CA 1
ATOM 789 C C . GLY A 1 94 ? -6.705 6.371 2.533 1.00 97.62 94 GLY A C 1
ATOM 790 O O . GLY A 1 94 ? -5.609 6.770 2.142 1.00 97.62 94 GLY A O 1
ATOM 791 N N . ALA A 1 95 ? -7.429 5.484 1.847 1.00 98.19 95 ALA A N 1
ATOM 792 C CA . ALA A 1 95 ? -6.962 4.830 0.622 1.00 98.19 95 ALA A CA 1
ATOM 793 C C . ALA A 1 95 ? -6.641 5.836 -0.503 1.00 98.19 95 ALA A C 1
ATOM 795 O O . ALA A 1 95 ? -5.630 5.704 -1.203 1.00 98.19 95 ALA A O 1
ATOM 796 N N . ILE A 1 96 ? -7.462 6.884 -0.656 1.00 98.56 96 ILE A N 1
ATOM 797 C CA . ILE A 1 96 ? -7.208 7.974 -1.612 1.00 98.56 96 ILE A CA 1
ATOM 798 C C . ILE A 1 96 ? -5.971 8.780 -1.197 1.00 98.56 96 ILE A C 1
ATOM 800 O O . ILE A 1 96 ? -5.109 9.042 -2.033 1.00 98.56 96 ILE A O 1
ATOM 804 N N . ALA A 1 97 ? -5.843 9.140 0.083 1.00 98.06 97 ALA A N 1
ATOM 805 C CA . ALA A 1 97 ? -4.703 9.904 0.590 1.00 98.06 97 ALA A CA 1
ATOM 806 C C . ALA A 1 97 ? -3.369 9.144 0.463 1.00 98.06 97 ALA A C 1
ATOM 808 O O . ALA A 1 97 ? -2.329 9.772 0.274 1.00 98.06 97 ALA A O 1
ATOM 809 N N . GLY A 1 98 ? -3.393 7.808 0.519 1.00 97.00 98 GLY A N 1
ATOM 810 C CA . GLY A 1 98 ? -2.220 6.958 0.296 1.00 97.00 98 GLY A CA 1
ATOM 811 C C . GLY A 1 98 ? -1.833 6.779 -1.177 1.00 97.00 98 GLY A C 1
ATOM 812 O O . GLY A 1 98 ? -0.677 6.482 -1.478 1.00 97.00 98 GLY A O 1
ATOM 813 N N . THR A 1 99 ? -2.757 7.001 -2.116 1.00 98.38 99 THR A N 1
ATOM 814 C CA . THR A 1 99 ? -2.529 6.745 -3.551 1.00 98.38 99 THR A CA 1
ATOM 815 C C . THR A 1 99 ? -1.357 7.552 -4.143 1.00 98.38 99 THR A C 1
ATOM 817 O O . THR A 1 99 ? -0.538 6.953 -4.844 1.00 98.38 99 THR A O 1
ATOM 820 N N . PRO A 1 100 ? -1.178 8.861 -3.851 1.00 98.69 100 PRO A N 1
ATOM 821 C CA . PRO A 1 100 ? -0.015 9.616 -4.328 1.00 98.69 100 PRO A CA 1
ATOM 822 C C . PRO A 1 100 ? 1.324 9.033 -3.868 1.00 98.69 100 PRO A C 1
ATOM 824 O O . PRO A 1 100 ? 2.278 8.998 -4.642 1.00 98.69 100 PRO A O 1
ATOM 827 N N . PHE A 1 101 ? 1.399 8.532 -2.632 1.00 98.12 101 PHE A N 1
ATOM 828 C CA . PHE A 1 101 ? 2.604 7.874 -2.129 1.00 98.12 101 PHE A CA 1
ATOM 829 C C . PHE A 1 101 ? 2.900 6.589 -2.911 1.00 98.12 101 PHE A C 1
ATOM 831 O O . PHE A 1 101 ? 4.033 6.387 -3.344 1.00 98.12 101 PHE A O 1
ATOM 838 N N . LEU A 1 102 ? 1.881 5.760 -3.166 1.00 98.44 102 LEU A N 1
ATOM 839 C CA . LEU A 1 102 ? 2.031 4.543 -3.968 1.00 98.44 102 LEU A CA 1
ATOM 840 C C . LEU A 1 102 ? 2.465 4.846 -5.406 1.00 98.44 102 LEU A C 1
ATOM 842 O O . LEU A 1 102 ? 3.321 4.141 -5.940 1.00 98.44 102 LEU A O 1
ATOM 846 N N . ALA A 1 103 ? 1.939 5.912 -6.015 1.00 98.62 103 ALA A N 1
ATOM 847 C CA . ALA A 1 103 ? 2.367 6.368 -7.336 1.00 98.62 103 ALA A CA 1
ATOM 848 C C . ALA A 1 103 ? 3.853 6.765 -7.338 1.00 98.62 103 ALA A C 1
ATOM 850 O O . ALA A 1 103 ? 4.619 6.298 -8.178 1.00 98.62 103 ALA A O 1
ATOM 851 N N . ILE A 1 104 ? 4.295 7.554 -6.352 1.00 98.69 104 ILE A N 1
ATOM 852 C CA . ILE A 1 104 ? 5.701 7.964 -6.226 1.00 98.69 104 ILE A CA 1
ATOM 853 C C . ILE A 1 104 ? 6.614 6.749 -6.032 1.00 98.69 104 ILE A C 1
ATOM 855 O O . ILE A 1 104 ? 7.601 6.609 -6.748 1.00 98.69 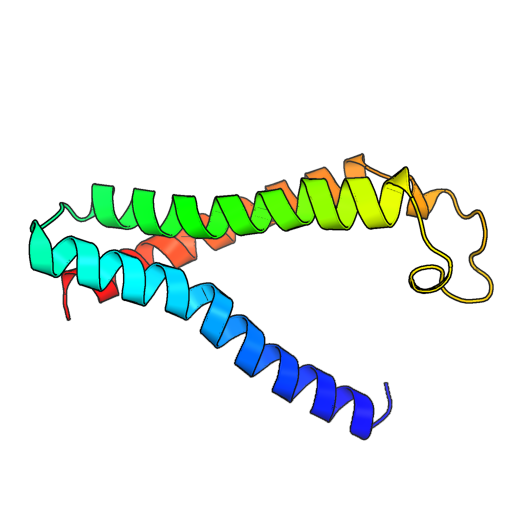104 ILE A O 1
ATOM 859 N N . VAL A 1 105 ? 6.286 5.839 -5.110 1.00 98.44 105 VAL A N 1
ATOM 860 C CA . VAL A 1 105 ? 7.077 4.617 -4.884 1.00 98.44 105 VAL A CA 1
ATOM 861 C C . VAL A 1 105 ? 7.157 3.769 -6.155 1.00 98.44 105 VAL A C 1
ATOM 863 O O . VAL A 1 105 ? 8.230 3.278 -6.499 1.00 98.44 105 VAL A O 1
ATOM 866 N N . SER A 1 106 ? 6.057 3.652 -6.898 1.00 98.75 106 SER A N 1
ATOM 867 C CA . SER A 1 106 ? 5.999 2.866 -8.136 1.00 98.75 106 SER A CA 1
ATOM 868 C C . SER A 1 106 ? 6.941 3.393 -9.222 1.00 98.75 106 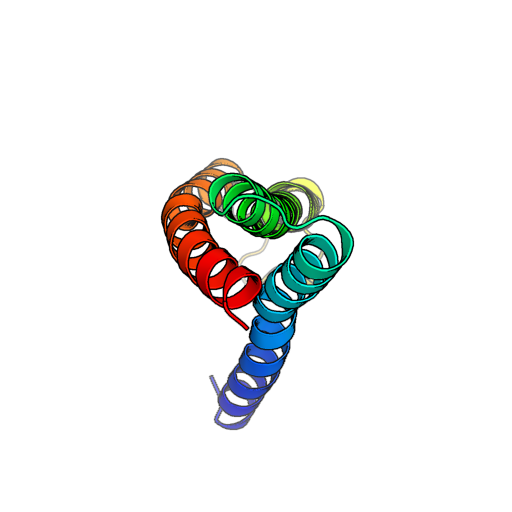SER A C 1
ATOM 870 O O . SER A 1 106 ? 7.520 2.586 -9.951 1.00 98.75 106 SER A O 1
ATOM 872 N N . LEU A 1 107 ? 7.168 4.714 -9.291 1.00 98.69 107 LEU A N 1
ATOM 873 C CA . LEU A 1 107 ? 8.172 5.313 -10.183 1.00 98.69 107 LEU A CA 1
ATOM 874 C C . LEU A 1 107 ? 9.589 4.826 -9.852 1.00 98.69 107 LEU A C 1
ATOM 876 O O . LEU A 1 107 ? 10.345 4.463 -10.757 1.00 98.69 107 LEU A O 1
ATOM 880 N N . PHE A 1 108 ? 9.945 4.780 -8.564 1.00 98.56 108 PHE A N 1
ATOM 881 C CA . PHE A 1 108 ? 11.248 4.274 -8.125 1.00 98.56 108 PHE A CA 1
ATOM 882 C C . PHE A 1 108 ? 11.388 2.777 -8.397 1.00 98.56 108 PHE A C 1
ATOM 884 O O . PHE A 1 108 ? 12.404 2.352 -8.941 1.00 98.56 108 PHE A O 1
ATOM 891 N N . LEU A 1 109 ? 10.362 1.982 -8.077 1.00 98.62 109 LEU A N 1
ATOM 892 C CA . LEU A 1 109 ? 10.385 0.536 -8.311 1.00 98.62 109 LEU A CA 1
ATOM 893 C C . LEU A 1 109 ? 10.529 0.197 -9.797 1.00 98.62 109 LEU A C 1
ATOM 895 O O . LEU A 1 109 ? 11.312 -0.682 -10.140 1.00 98.62 109 LEU A O 1
ATOM 899 N N . ALA A 1 110 ? 9.827 0.916 -10.676 1.00 98.50 110 ALA A N 1
ATOM 900 C CA . ALA A 1 110 ? 9.958 0.754 -12.121 1.00 98.50 110 ALA A CA 1
ATOM 901 C C . ALA A 1 110 ? 11.359 1.123 -12.620 1.00 98.50 110 ALA A C 1
ATOM 903 O O . ALA A 1 110 ? 11.920 0.424 -13.461 1.00 98.50 110 ALA A O 1
ATOM 904 N N . GLY A 1 111 ? 11.945 2.195 -12.078 1.00 98.06 111 GLY A N 1
ATOM 905 C CA . GLY A 1 111 ? 13.308 2.610 -12.413 1.00 98.06 111 GLY A CA 1
ATOM 906 C C . GLY A 1 111 ? 14.314 1.532 -12.056 1.00 98.06 111 GLY A C 1
ATOM 907 O O . GLY A 1 111 ? 15.081 1.107 -12.910 1.00 98.06 111 GLY A O 1
ATOM 908 N N . ILE A 1 112 ? 14.248 1.028 -10.823 1.00 98.25 112 ILE A N 1
ATOM 909 C CA . ILE A 1 112 ? 15.114 -0.062 -10.370 1.00 98.25 112 ILE A CA 1
ATOM 910 C C . ILE A 1 112 ? 14.902 -1.297 -11.256 1.00 98.25 112 ILE A C 1
ATOM 912 O O . ILE A 1 112 ? 15.858 -1.770 -11.851 1.00 98.25 112 ILE A O 1
ATOM 916 N N . ALA A 1 113 ? 13.661 -1.766 -11.424 1.00 97.88 113 ALA A N 1
ATOM 917 C CA . ALA A 1 113 ? 13.340 -2.982 -12.180 1.00 97.88 113 ALA A CA 1
ATOM 918 C C . ALA A 1 113 ? 13.802 -2.978 -13.649 1.00 97.88 113 ALA A C 1
ATOM 920 O O . ALA A 1 113 ? 13.982 -4.046 -14.222 1.00 97.88 113 ALA A O 1
ATOM 921 N N . THR A 1 114 ? 13.934 -1.800 -14.265 1.00 97.19 114 THR A N 1
ATOM 922 C CA . THR A 1 114 ? 14.327 -1.642 -15.677 1.00 97.19 114 THR A CA 1
ATOM 923 C C . THR A 1 114 ? 15.807 -1.298 -15.867 1.00 97.19 114 THR A C 1
ATOM 925 O O . THR A 1 114 ? 16.254 -1.154 -17.003 1.00 97.19 114 THR A O 1
ATOM 928 N N . THR A 1 115 ? 16.569 -1.133 -14.779 1.00 94.62 115 THR A N 1
ATOM 929 C CA . THR A 1 115 ? 17.992 -0.741 -14.826 1.00 94.62 115 THR A CA 1
ATOM 930 C C . THR A 1 115 ? 18.945 -1.761 -14.218 1.00 94.62 115 THR A C 1
ATOM 932 O O . THR A 1 115 ? 20.128 -1.735 -14.562 1.00 94.62 115 THR A O 1
ATOM 935 N N . ILE A 1 116 ? 18.454 -2.630 -13.331 1.00 89.31 116 ILE A N 1
ATOM 936 C CA . ILE A 1 116 ? 19.184 -3.811 -12.845 1.00 89.31 116 ILE A CA 1
ATOM 937 C C . ILE A 1 116 ? 19.048 -4.966 -13.838 1.00 89.31 116 ILE A C 1
ATOM 939 O O . ILE A 1 116 ? 20.000 -5.773 -13.910 1.00 89.31 116 ILE A O 1
#

Mean predicted aligned error: 3.28 Å

Secondary structure (DSSP, 8-state):
--HHHHHHHHHHHHHHHHHHHHHHHHHHHHHHHHH---HHHHHHHHHHHHHHHHHHIIIIIIIIIIIII--GGGSPTT-TT-GGGG-HHHHHHHHHHHHHHHHHHHHHHHHHHHH-

Organism: Bacillus mycoides (NCBI:txid1405)

pLDDT: mean 96.78, std 2.87, range [74.5, 98.81]

Solvent-accessible surface area (backbone atoms only — not comparable to full-atom values): 6283 Å² total; per-residue (Å²): 130,55,76,66,56,52,53,49,52,49,55,53,49,52,56,49,50,49,51,65,54,44,48,36,28,53,54,40,26,54,51,27,75,76,65,67,61,53,65,69,55,32,24,52,51,23,32,49,50,54,47,51,51,50,48,45,43,45,54,49,46,45,37,40,40,45,35,64,66,48,52,73,90,79,55,57,89,95,49,80,88,48,68,73,51,59,45,62,64,61,49,51,50,50,51,57,68,46,44,64,56,49,50,55,52,14,51,53,39,18,52,50,30,74,71,114

Sequence (116 aa):
KSINEKKQTFYFGIIYNIILFGTPLVSTYILHHHGKILYIEAYLHTFGIVMIFNLVDLLIIDWLIFCWITPRFVVIPSTEGMKGYKDYKFHLRGAIAGTPFLAIVSLFLAGIATTI